Protein AF-A0A6B0WSB8-F1 (afdb_monomer)

Secondary structure (DSSP, 8-state):
-------HHHHHHHHHHTT---PPPTTHHHHHHHHHHSTT---EEE-SS-HHHHHHHHHHTT---TT-EEE-TTT-SSHHHHHHHHHHHH-S--S--EEEESSHHHHHHHHHHT-EEEEESGGGTTTSSEEESSSS-HHHHHHHHH-

Sequence (147 aa):
MSIIFMHTPQLIEQYLENGGECRPKKGAICLIDKLLSDRHYKIGIATGGWKHTAKMKLRHAGFNLKNMVLFSSDNSDERVEIMKKCLSALGNDFHRVVYVGDAVWDIQATKKLGWHFIGVGPRLKGKCEFWVEDYSNYDTFMRMLHA

Solvent-accessible surface area (backbone atoms only — not comparable to full-atom values): 8816 Å² total; per-residue (Å²): 138,88,87,86,86,81,58,64,61,60,53,52,48,52,40,49,73,73,69,44,86,48,76,60,60,55,39,43,62,63,50,51,54,54,45,69,73,34,89,92,51,85,76,61,44,60,45,83,51,48,53,67,56,49,52,51,46,40,49,68,34,67,48,84,62,81,92,51,49,74,29,15,34,81,77,32,86,51,68,55,57,18,43,52,54,29,48,57,74,75,47,90,86,70,98,71,58,77,48,77,38,53,49,71,68,46,56,54,37,27,61,76,68,73,38,48,62,39,32,36,27,80,82,32,66,92,72,54,94,38,68,40,71,55,42,72,53,57,70,62,52,50,51,59,76,69,105

Structure (mmCIF, N/CA/C/O backbone):
data_AF-A0A6B0WSB8-F1
#
_entry.id   AF-A0A6B0WSB8-F1
#
loop_
_atom_site.group_PDB
_atom_site.id
_atom_site.type_symbol
_atom_site.label_atom_id
_atom_site.label_alt_id
_atom_site.label_comp_id
_atom_site.label_asym_id
_atom_site.label_entity_id
_atom_site.label_seq_id
_atom_site.pdbx_PDB_ins_code
_atom_site.Cartn_x
_atom_site.Cartn_y
_atom_site.Cartn_z
_atom_site.occupancy
_atom_site.B_iso_or_equiv
_atom_site.auth_seq_id
_atom_site.auth_comp_id
_atom_site.auth_asym_id
_atom_site.auth_atom_id
_atom_site.pdbx_PDB_model_num
ATOM 1 N N . MET A 1 1 ? 7.462 30.016 -26.955 1.00 40.44 1 MET A N 1
ATOM 2 C CA . MET A 1 1 ? 7.186 28.695 -27.555 1.00 40.44 1 MET A CA 1
ATOM 3 C C . MET A 1 1 ? 7.697 27.657 -26.577 1.00 40.44 1 MET A C 1
ATOM 5 O O . MET A 1 1 ? 8.885 27.682 -26.289 1.00 40.44 1 MET A O 1
ATOM 9 N N . SER A 1 2 ? 6.819 26.840 -25.999 1.00 37.41 2 SER A N 1
ATOM 10 C CA . SER A 1 2 ? 7.197 25.871 -24.963 1.00 37.41 2 SER A CA 1
ATOM 11 C C . SER A 1 2 ? 6.871 24.473 -25.462 1.00 37.41 2 SER A C 1
ATOM 13 O O . SER A 1 2 ? 5.738 24.214 -25.858 1.00 37.41 2 SER A O 1
ATOM 15 N N . ILE A 1 3 ? 7.874 23.599 -25.471 1.00 45.91 3 ILE A N 1
ATOM 16 C CA . ILE A 1 3 ? 7.744 22.199 -25.870 1.00 45.91 3 ILE A CA 1
ATOM 17 C C . ILE A 1 3 ? 7.852 21.357 -24.597 1.00 45.91 3 ILE A C 1
ATOM 19 O O . ILE A 1 3 ? 8.833 21.471 -23.865 1.00 45.91 3 ILE A O 1
ATOM 23 N N . ILE A 1 4 ? 6.840 20.532 -24.324 1.00 44.03 4 ILE A N 1
ATOM 24 C CA . ILE A 1 4 ? 6.840 19.550 -23.234 1.00 44.03 4 ILE A CA 1
ATOM 25 C C . ILE A 1 4 ? 6.951 18.171 -23.881 1.00 44.03 4 ILE A C 1
ATOM 27 O O . ILE A 1 4 ? 6.021 17.732 -24.553 1.00 44.03 4 ILE A O 1
ATOM 31 N N . PHE A 1 5 ? 8.066 17.478 -23.658 1.00 42.12 5 PHE A N 1
ATOM 32 C CA . PHE A 1 5 ? 8.176 16.050 -23.944 1.00 42.12 5 PHE A CA 1
ATOM 33 C C . PHE A 1 5 ? 8.040 15.273 -22.632 1.00 42.12 5 PHE A C 1
ATOM 35 O O . PHE A 1 5 ? 8.891 15.374 -21.752 1.00 42.12 5 PHE A O 1
ATOM 42 N N . MET A 1 6 ? 6.978 14.478 -22.501 1.00 54.75 6 MET A N 1
ATOM 43 C CA . MET A 1 6 ? 6.881 13.431 -21.481 1.00 54.75 6 MET A CA 1
ATOM 44 C C . MET A 1 6 ? 6.781 12.076 -22.177 1.00 54.75 6 MET A C 1
ATOM 46 O O . MET A 1 6 ? 5.710 11.679 -22.622 1.00 54.75 6 MET A O 1
ATOM 50 N N . HIS A 1 7 ? 7.904 11.362 -22.234 1.00 62.59 7 HIS A N 1
ATOM 51 C CA . HIS A 1 7 ? 7.982 9.961 -22.672 1.00 62.59 7 HIS A CA 1
ATOM 52 C C . HIS A 1 7 ? 8.143 9.000 -21.482 1.00 62.59 7 HIS A C 1
ATOM 54 O O . HIS A 1 7 ? 8.707 7.916 -21.603 1.00 62.59 7 HIS A O 1
ATOM 60 N N . THR A 1 8 ? 7.702 9.401 -20.287 1.00 68.56 8 THR A N 1
ATOM 61 C CA . THR A 1 8 ? 7.932 8.649 -19.044 1.00 68.56 8 THR A CA 1
ATOM 62 C C . THR A 1 8 ? 7.406 7.205 -19.060 1.00 68.56 8 THR A C 1
ATOM 64 O O . THR A 1 8 ? 8.092 6.353 -18.496 1.00 68.56 8 THR A O 1
ATOM 67 N N . PRO A 1 9 ? 6.272 6.857 -19.706 1.00 75.81 9 PRO A N 1
ATOM 68 C CA . PRO A 1 9 ? 5.847 5.465 -19.822 1.00 75.81 9 PRO A CA 1
ATOM 69 C C . PRO A 1 9 ? 6.761 4.661 -20.747 1.00 75.81 9 PRO A C 1
ATOM 71 O O . PRO A 1 9 ? 7.187 3.578 -20.359 1.00 75.81 9 PRO A O 1
ATOM 74 N N . GLN A 1 10 ? 7.120 5.218 -21.910 1.00 78.06 10 GLN A N 1
ATOM 75 C CA . GLN A 1 10 ? 7.989 4.559 -22.889 1.00 78.06 10 GLN A CA 1
ATOM 76 C C . GLN A 1 10 ? 9.394 4.329 -22.328 1.00 78.06 10 GLN A C 1
ATOM 78 O O . GLN A 1 10 ? 9.984 3.285 -22.563 1.00 78.06 10 GLN A O 1
ATOM 83 N N . LEU A 1 11 ? 9.916 5.260 -21.525 1.00 81.62 11 LEU A N 1
ATOM 84 C CA . LEU A 1 11 ? 11.208 5.089 -20.857 1.00 81.62 11 LEU A CA 1
ATOM 85 C C . LEU A 1 11 ? 11.176 3.979 -19.799 1.00 81.62 11 LEU A C 1
ATOM 87 O O . LEU A 1 11 ? 12.149 3.246 -19.654 1.00 81.62 11 LEU A O 1
ATOM 91 N N . ILE A 1 12 ? 10.069 3.837 -19.057 1.00 82.88 12 ILE A N 1
ATOM 92 C CA . ILE A 1 12 ? 9.899 2.729 -18.103 1.00 82.88 12 ILE A CA 1
ATOM 93 C C . ILE A 1 12 ? 9.780 1.401 -18.852 1.00 82.88 12 ILE A C 1
ATOM 95 O O . ILE A 1 12 ? 10.369 0.418 -18.418 1.00 82.88 12 ILE A O 1
ATOM 99 N N . GLU A 1 13 ? 9.044 1.370 -19.961 1.00 82.31 13 GLU A N 1
ATOM 100 C CA . GLU A 1 13 ? 8.939 0.198 -20.834 1.00 82.31 13 GLU A CA 1
ATOM 101 C C . GLU A 1 13 ? 10.302 -0.233 -21.352 1.00 82.31 13 GLU A C 1
ATOM 103 O O . GLU A 1 13 ? 10.750 -1.326 -21.025 1.00 82.31 13 GLU A O 1
ATOM 108 N N . GLN A 1 14 ? 11.017 0.676 -22.012 1.00 82.94 14 GLN A N 1
ATOM 109 C CA . GLN A 1 14 ? 12.363 0.433 -22.519 1.00 82.94 14 GLN A CA 1
ATOM 110 C C . GLN A 1 14 ? 13.331 0.011 -21.413 1.00 82.94 14 GLN A C 1
ATOM 112 O O . GLN A 1 14 ? 14.139 -0.887 -21.622 1.00 82.94 14 GLN A O 1
ATOM 117 N N . TYR A 1 15 ? 13.272 0.626 -20.227 1.00 85.38 15 TYR A N 1
ATOM 118 C CA . TYR A 1 15 ? 14.106 0.211 -19.096 1.00 85.38 15 TYR A CA 1
ATOM 119 C C . TYR A 1 15 ? 13.840 -1.248 -18.712 1.00 85.38 15 TYR A C 1
ATOM 121 O O . TYR A 1 15 ? 14.786 -2.016 -18.568 1.00 85.38 15 TYR A O 1
ATOM 129 N N . LEU A 1 16 ? 12.571 -1.641 -18.573 1.00 85.12 16 LEU A N 1
ATOM 130 C CA . LEU A 1 16 ? 12.197 -3.006 -18.199 1.00 85.12 16 LEU A CA 1
ATOM 131 C C . LEU A 1 16 ? 12.479 -4.021 -19.321 1.00 85.12 16 LEU A C 1
ATOM 133 O O . LEU A 1 16 ? 12.868 -5.148 -19.025 1.00 85.12 16 LEU A O 1
ATOM 137 N N . GLU A 1 17 ? 12.316 -3.636 -20.590 1.00 84.38 17 GLU A N 1
ATOM 138 C CA . GLU A 1 17 ? 12.643 -4.461 -21.764 1.00 84.38 17 GLU A CA 1
ATOM 139 C C . GLU A 1 17 ? 14.153 -4.677 -21.918 1.00 84.38 17 GLU A C 1
ATOM 141 O O . GLU A 1 17 ? 14.590 -5.772 -22.264 1.00 84.38 17 GLU A O 1
ATOM 146 N N . ASN A 1 18 ? 14.963 -3.674 -21.574 1.00 86.00 18 ASN A N 1
ATOM 147 C CA . ASN A 1 18 ? 16.425 -3.743 -21.615 1.00 86.00 18 ASN A CA 1
ATOM 148 C C . ASN A 1 18 ? 17.041 -4.405 -20.365 1.00 86.00 18 ASN A C 1
ATOM 150 O O . ASN A 1 18 ? 18.206 -4.171 -20.043 1.00 86.00 18 ASN A O 1
ATOM 154 N N . GLY A 1 19 ? 16.270 -5.222 -19.639 1.00 82.12 19 GLY A N 1
ATOM 155 C CA . GLY A 1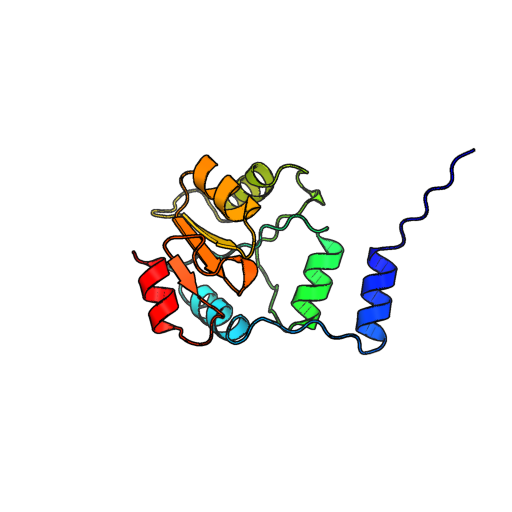 19 ? 16.744 -5.972 -18.471 1.00 82.12 19 GLY A CA 1
ATOM 156 C C . GLY A 1 19 ? 16.787 -5.176 -17.164 1.00 82.12 19 GLY A C 1
ATOM 157 O O . GLY A 1 19 ? 17.384 -5.632 -16.190 1.00 82.12 19 GLY A O 1
ATOM 158 N N . GLY A 1 20 ? 16.169 -3.995 -17.118 1.00 83.00 20 GLY A N 1
ATOM 159 C CA . GLY A 1 20 ? 15.997 -3.224 -15.894 1.00 83.00 20 GLY A CA 1
ATOM 160 C C . GLY A 1 20 ? 15.145 -3.964 -14.866 1.00 83.00 20 GLY A C 1
ATOM 161 O O . GLY A 1 20 ? 14.195 -4.666 -15.206 1.00 83.00 20 GLY A O 1
ATOM 162 N N . GLU A 1 21 ? 15.473 -3.802 -13.585 1.00 82.31 21 GLU A N 1
ATOM 163 C CA . GLU A 1 21 ? 14.870 -4.604 -12.526 1.00 82.31 21 GLU A CA 1
ATOM 164 C C . GLU A 1 21 ? 13.683 -3.897 -11.864 1.00 82.31 21 GLU A C 1
ATOM 166 O O . GLU A 1 21 ? 13.790 -2.779 -11.356 1.00 82.31 21 GLU A O 1
ATOM 171 N N . CYS A 1 22 ? 12.551 -4.593 -11.768 1.00 86.94 22 CYS A N 1
ATOM 172 C CA . CYS A 1 22 ? 11.462 -4.228 -10.866 1.00 86.94 22 CYS A CA 1
ATOM 173 C C . CYS A 1 22 ? 11.106 -5.436 -10.002 1.00 86.94 22 CYS A C 1
ATOM 175 O O . CYS A 1 22 ? 10.329 -6.294 -10.408 1.00 86.94 22 CYS A O 1
ATOM 177 N N . ARG A 1 23 ? 11.713 -5.529 -8.814 1.00 90.81 23 ARG A N 1
ATOM 178 C CA . ARG A 1 23 ? 11.533 -6.674 -7.911 1.00 90.81 23 ARG A CA 1
ATOM 179 C C . ARG A 1 23 ? 10.475 -6.380 -6.845 1.00 90.81 23 ARG A C 1
ATOM 181 O O . ARG A 1 23 ? 10.439 -5.266 -6.314 1.00 90.81 23 ARG A O 1
ATOM 188 N N . PRO A 1 24 ? 9.640 -7.364 -6.477 1.00 93.81 24 PRO A N 1
ATOM 189 C CA . PRO A 1 24 ? 8.730 -7.210 -5.354 1.00 93.81 24 PRO A CA 1
ATOM 190 C C . PRO A 1 24 ? 9.523 -7.115 -4.044 1.00 93.81 24 PRO A C 1
ATOM 192 O O . PRO A 1 24 ? 10.596 -7.708 -3.902 1.00 93.81 24 PRO A O 1
ATOM 195 N N . LYS A 1 25 ? 8.964 -6.431 -3.039 1.00 94.69 25 LYS A N 1
ATOM 196 C CA . LYS A 1 25 ? 9.451 -6.593 -1.662 1.00 94.69 25 LYS A CA 1
ATOM 197 C C . LYS A 1 25 ? 9.357 -8.068 -1.270 1.00 94.69 25 LYS A C 1
ATOM 199 O O . LYS A 1 25 ? 8.397 -8.754 -1.626 1.00 94.69 25 LYS A O 1
ATOM 204 N N . LYS A 1 26 ? 10.349 -8.550 -0.524 1.00 97.69 26 LYS A N 1
ATOM 205 C CA . LYS A 1 26 ? 10.421 -9.951 -0.101 1.00 97.69 26 LYS A CA 1
ATOM 206 C C . LYS A 1 26 ? 9.119 -10.367 0.596 1.00 97.69 26 LYS A C 1
ATOM 208 O O . LYS A 1 26 ? 8.591 -9.627 1.422 1.00 97.69 26 LYS A O 1
ATOM 213 N N . GLY A 1 27 ? 8.574 -11.514 0.190 1.00 97.38 27 GLY A N 1
ATOM 214 C CA . GLY A 1 27 ? 7.305 -12.057 0.687 1.00 97.38 27 GLY A CA 1
ATOM 215 C C . GLY A 1 27 ? 6.025 -11.435 0.108 1.00 97.38 27 GLY A C 1
ATOM 216 O O . GLY A 1 27 ? 4.957 -11.998 0.327 1.00 97.38 27 GLY A O 1
ATOM 217 N N . ALA A 1 28 ? 6.094 -10.331 -0.653 1.00 96.81 28 ALA A N 1
ATOM 218 C CA . ALA A 1 28 ? 4.897 -9.602 -1.095 1.00 96.81 28 ALA A CA 1
ATOM 219 C C . ALA A 1 28 ? 3.964 -10.451 -1.969 1.00 96.81 28 ALA A C 1
ATOM 221 O O . ALA A 1 28 ? 2.759 -10.449 -1.745 1.00 96.81 28 ALA A O 1
ATOM 222 N N . ILE A 1 29 ? 4.517 -11.198 -2.933 1.00 95.62 29 ILE A N 1
ATOM 223 C CA . ILE A 1 29 ? 3.728 -12.079 -3.809 1.00 95.62 29 ILE A CA 1
ATOM 224 C C . ILE A 1 29 ? 3.006 -13.142 -2.974 1.00 95.62 29 ILE A C 1
ATOM 226 O O . ILE A 1 29 ? 1.788 -13.230 -3.025 1.00 95.62 29 ILE A O 1
ATOM 230 N N . CYS A 1 30 ? 3.743 -13.878 -2.134 1.00 96.06 30 CYS A N 1
ATOM 231 C CA . CYS A 1 30 ? 3.181 -14.932 -1.283 1.00 96.06 30 CYS A CA 1
ATOM 232 C C . CYS A 1 30 ? 2.076 -14.403 -0.355 1.00 96.06 30 CYS A C 1
ATOM 234 O O . CYS A 1 30 ? 1.043 -15.047 -0.192 1.00 96.06 30 CYS A O 1
ATOM 236 N N . LEU A 1 31 ? 2.268 -13.217 0.233 1.00 96.12 31 LEU A N 1
ATOM 237 C CA . LEU A 1 31 ? 1.250 -12.577 1.058 1.00 96.12 31 LEU A CA 1
ATOM 238 C C . LEU A 1 31 ? -0.015 -12.254 0.252 1.00 96.12 31 LEU A C 1
ATOM 240 O O . LEU A 1 31 ? -1.110 -12.610 0.683 1.00 96.12 31 LEU A O 1
ATOM 244 N N . ILE A 1 32 ? 0.131 -11.593 -0.900 1.00 94.62 32 ILE A N 1
ATOM 245 C CA . ILE A 1 32 ? -1.002 -11.218 -1.755 1.00 94.62 32 ILE A CA 1
ATOM 246 C C . ILE A 1 32 ? -1.742 -12.463 -2.245 1.00 94.62 32 ILE A C 1
ATOM 248 O O . ILE A 1 32 ? -2.962 -12.503 -2.135 1.00 94.62 32 ILE A O 1
ATOM 252 N N . ASP A 1 33 ? -1.034 -13.498 -2.697 1.00 94.31 33 ASP A N 1
ATOM 253 C CA . ASP A 1 33 ? -1.645 -14.746 -3.163 1.00 94.31 33 ASP A CA 1
ATOM 254 C C . ASP A 1 33 ? -2.448 -15.435 -2.051 1.00 94.31 33 ASP A C 1
ATOM 256 O O . ASP A 1 33 ? -3.592 -15.839 -2.269 1.00 94.31 33 ASP A O 1
ATOM 260 N N . LYS A 1 34 ? -1.895 -15.509 -0.831 1.00 94.94 34 LYS A N 1
ATOM 261 C CA . LYS A 1 34 ? -2.606 -16.062 0.332 1.00 94.94 34 LYS A CA 1
ATOM 262 C C . LYS A 1 34 ? -3.863 -15.262 0.660 1.00 94.94 34 LYS A C 1
ATOM 264 O O . LYS A 1 34 ? -4.927 -15.852 0.823 1.00 94.94 34 LYS A O 1
ATOM 269 N N . LEU A 1 35 ? -3.762 -13.935 0.722 1.00 93.88 35 LEU A N 1
ATOM 270 C CA . LEU A 1 35 ? -4.909 -13.077 1.017 1.00 93.88 35 LEU A CA 1
ATOM 271 C C . LEU A 1 35 ? -5.974 -13.140 -0.092 1.00 93.88 35 LEU A C 1
ATOM 273 O O . LEU A 1 35 ? -7.156 -13.160 0.220 1.00 93.88 35 LEU A O 1
ATOM 277 N N . LEU A 1 36 ? -5.585 -13.221 -1.370 1.00 91.94 36 LEU A N 1
ATOM 278 C CA . LEU A 1 36 ? -6.519 -13.372 -2.495 1.00 91.94 36 LEU A CA 1
ATOM 279 C C . LEU A 1 36 ? -7.212 -14.741 -2.511 1.00 91.94 36 LEU A C 1
ATOM 281 O O . LEU A 1 36 ? -8.326 -14.854 -3.025 1.00 91.94 36 LEU A O 1
ATOM 285 N N . SER A 1 37 ? -6.562 -15.779 -1.977 1.00 92.94 37 SER A N 1
AT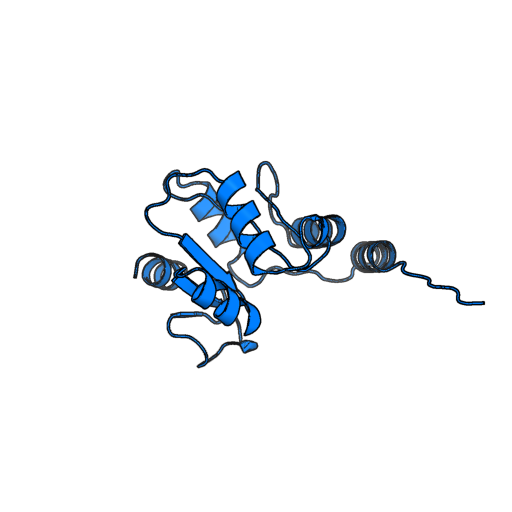OM 286 C CA . SER A 1 37 ? -7.147 -17.121 -1.866 1.00 92.94 37 SER A CA 1
ATOM 287 C C . SER A 1 37 ? -8.195 -17.242 -0.753 1.00 92.94 37 SER A C 1
ATOM 289 O O . SER A 1 37 ? -9.023 -18.154 -0.784 1.00 92.94 37 SER A O 1
ATOM 291 N N . ASP A 1 38 ? -8.198 -16.310 0.202 1.00 93.56 38 ASP A N 1
ATOM 292 C CA . ASP A 1 38 ? -9.123 -16.287 1.328 1.00 93.56 38 ASP A CA 1
ATOM 293 C C . ASP A 1 38 ? -10.284 -15.314 1.060 1.00 93.56 38 ASP A C 1
ATOM 295 O O . ASP A 1 38 ? -10.110 -14.119 0.821 1.00 93.56 38 ASP A O 1
ATOM 299 N N . ARG A 1 39 ? -11.513 -15.840 1.114 1.00 91.88 39 ARG A N 1
ATOM 300 C CA . ARG A 1 39 ? -12.741 -15.093 0.804 1.00 91.88 39 ARG A CA 1
ATOM 301 C C . ARG A 1 39 ? -13.049 -13.975 1.801 1.00 91.88 39 ARG A C 1
ATOM 303 O O . ARG A 1 39 ? -13.859 -13.111 1.465 1.00 91.88 39 ARG A O 1
ATOM 310 N N . HIS A 1 40 ? -12.430 -13.982 2.982 1.00 93.31 40 HIS A N 1
ATOM 311 C CA . HIS A 1 40 ? -12.605 -12.932 3.986 1.00 93.31 40 HIS A CA 1
ATOM 312 C C . HIS A 1 40 ? -11.893 -11.626 3.615 1.00 93.31 40 HIS A C 1
ATOM 314 O O . HIS A 1 40 ? -12.242 -10.579 4.159 1.00 93.31 40 HIS A O 1
ATOM 320 N N . TYR A 1 41 ? -10.934 -11.654 2.682 1.00 94.06 41 TYR A N 1
ATOM 321 C CA . TYR A 1 41 ? -10.216 -10.457 2.252 1.00 94.06 41 TYR A CA 1
ATOM 322 C C . TYR A 1 41 ? -10.620 -10.024 0.844 1.00 94.06 41 TYR A C 1
ATOM 324 O O . TYR A 1 41 ? -10.848 -10.822 -0.066 1.00 94.06 41 TYR A O 1
ATOM 332 N N . LYS A 1 42 ? -10.663 -8.706 0.652 1.00 95.12 42 LYS A N 1
ATOM 333 C CA . LYS A 1 42 ? -10.710 -8.059 -0.660 1.00 95.12 42 LYS A CA 1
ATOM 334 C C . LYS A 1 42 ? -9.504 -7.142 -0.760 1.00 95.12 42 LYS A C 1
ATOM 336 O O . LYS A 1 42 ? -9.257 -6.351 0.145 1.00 95.12 42 LYS A O 1
ATOM 341 N N . ILE A 1 43 ? -8.750 -7.261 -1.848 1.00 94.88 43 ILE A N 1
ATOM 342 C CA . ILE A 1 43 ? -7.503 -6.520 -2.040 1.00 94.88 43 ILE A CA 1
ATOM 343 C C . ILE A 1 43 ? -7.613 -5.676 -3.300 1.00 94.88 43 ILE A C 1
ATOM 345 O O . ILE A 1 43 ? -7.983 -6.169 -4.367 1.00 94.88 43 ILE A O 1
ATOM 349 N N . GLY A 1 44 ? -7.243 -4.407 -3.173 1.00 96.06 44 GLY A N 1
ATOM 350 C CA . GLY A 1 44 ? -7.076 -3.489 -4.287 1.00 96.06 44 GLY A CA 1
ATOM 351 C C . GLY A 1 44 ? -5.773 -2.715 -4.152 1.00 96.06 44 GLY A C 1
ATOM 352 O O . GLY A 1 44 ? -5.214 -2.584 -3.064 1.00 96.06 44 GLY A O 1
ATOM 353 N N . ILE A 1 45 ? -5.290 -2.190 -5.272 1.00 97.62 45 ILE A N 1
ATOM 354 C CA . ILE A 1 45 ? -4.112 -1.330 -5.327 1.00 97.62 45 ILE A CA 1
ATOM 355 C C . ILE A 1 45 ? -4.563 0.110 -5.545 1.00 97.62 45 ILE A C 1
ATOM 357 O O . ILE A 1 45 ? -5.216 0.420 -6.538 1.00 97.62 45 ILE A O 1
ATOM 361 N N . ALA A 1 46 ? -4.167 0.998 -4.639 1.00 97.44 46 ALA A N 1
ATOM 362 C CA . ALA A 1 46 ? -4.299 2.441 -4.794 1.00 97.44 46 ALA A CA 1
ATOM 363 C C . ALA A 1 46 ? -2.895 3.051 -4.893 1.00 97.44 46 ALA A C 1
ATOM 365 O O . ALA A 1 46 ? -2.066 2.850 -4.010 1.00 97.44 46 ALA A O 1
ATOM 366 N N . THR A 1 47 ? -2.596 3.767 -5.977 1.00 95.62 47 THR A N 1
ATOM 367 C CA . THR A 1 47 ? -1.258 4.330 -6.218 1.00 95.62 47 THR A CA 1
ATOM 368 C C . THR A 1 47 ? -1.319 5.752 -6.761 1.00 95.62 47 THR A C 1
ATOM 370 O O . THR A 1 47 ? -2.219 6.096 -7.510 1.00 95.62 47 THR A O 1
ATOM 373 N N . GLY A 1 48 ? -0.341 6.591 -6.414 1.00 93.12 48 GLY A N 1
ATOM 374 C CA . GLY A 1 48 ? -0.188 7.916 -7.030 1.00 93.12 48 GLY A CA 1
ATOM 375 C C . GLY A 1 48 ? 0.477 7.884 -8.413 1.00 93.12 48 GLY A C 1
ATOM 376 O O . GLY A 1 48 ? 0.519 8.904 -9.096 1.00 93.12 48 GLY A O 1
ATOM 377 N N . GLY A 1 49 ? 1.026 6.739 -8.835 1.00 91.12 49 GLY A N 1
ATOM 378 C CA . GLY A 1 49 ? 1.580 6.574 -10.183 1.00 91.12 49 GLY A CA 1
ATOM 379 C C . GLY A 1 49 ? 0.489 6.386 -11.238 1.00 91.12 49 GLY A C 1
ATOM 380 O O . GLY A 1 49 ? -0.643 6.053 -10.895 1.00 91.12 49 GLY A O 1
ATOM 381 N N . TRP A 1 50 ? 0.838 6.554 -12.516 1.00 93.50 50 TRP A N 1
ATOM 382 C CA . TRP A 1 50 ? -0.090 6.308 -13.623 1.00 93.50 50 TRP A CA 1
ATOM 383 C C . TRP A 1 50 ? -0.464 4.833 -13.745 1.00 93.50 50 TRP A C 1
ATOM 385 O O . TRP A 1 50 ? 0.370 3.943 -13.539 1.00 93.50 50 TRP A O 1
ATOM 395 N N . LYS A 1 51 ? -1.710 4.559 -14.143 1.00 93.88 51 LYS A N 1
ATOM 396 C CA . LYS A 1 51 ? -2.249 3.192 -14.228 1.00 93.88 51 LYS A CA 1
ATOM 397 C C . LYS A 1 51 ? -1.388 2.284 -15.090 1.00 93.88 51 LYS A C 1
ATOM 399 O O . LYS A 1 51 ? -1.119 1.139 -14.724 1.00 93.88 51 LYS A O 1
ATO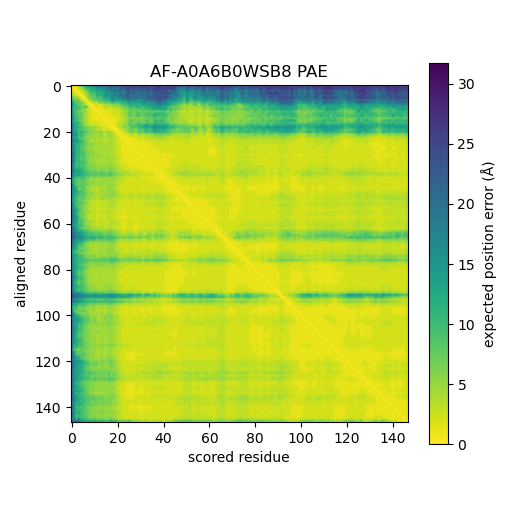M 404 N N . HIS A 1 52 ? -0.996 2.791 -16.255 1.00 92.12 52 HIS A N 1
ATOM 405 C CA . HIS A 1 52 ? -0.247 2.033 -17.246 1.00 92.12 52 HIS A CA 1
ATOM 406 C C . HIS A 1 52 ? 1.106 1.575 -16.683 1.00 92.12 52 HIS A C 1
ATOM 408 O O . HIS A 1 52 ? 1.381 0.375 -16.639 1.00 92.12 52 HIS A O 1
ATOM 414 N N . THR A 1 53 ? 1.895 2.503 -16.139 1.00 91.88 53 THR A N 1
ATOM 415 C CA . THR A 1 53 ? 3.231 2.208 -15.600 1.00 91.88 53 THR A CA 1
ATOM 416 C C . THR A 1 53 ? 3.168 1.374 -14.321 1.00 91.88 53 THR A C 1
ATOM 418 O O . THR A 1 53 ? 4.000 0.489 -14.126 1.00 91.88 53 THR A O 1
ATOM 421 N N . ALA A 1 54 ? 2.152 1.577 -13.475 1.00 92.94 54 ALA A N 1
ATOM 422 C CA . ALA A 1 54 ? 1.912 0.734 -12.306 1.00 92.94 54 ALA A CA 1
ATOM 423 C C . ALA A 1 54 ? 1.657 -0.728 -12.707 1.00 92.94 54 ALA A C 1
ATOM 425 O O . ALA A 1 54 ? 2.286 -1.634 -12.161 1.00 92.94 54 ALA A O 1
ATOM 426 N N . LYS A 1 55 ? 0.793 -0.967 -13.704 1.00 93.50 55 LYS A N 1
ATOM 427 C CA . LYS A 1 55 ? 0.532 -2.320 -14.221 1.00 93.50 55 LYS A CA 1
ATOM 428 C C . LYS A 1 55 ? 1.786 -2.969 -14.799 1.00 93.50 55 LYS A C 1
ATOM 430 O O . LYS A 1 55 ? 2.001 -4.153 -14.566 1.00 93.50 55 LYS A O 1
ATOM 435 N N . MET A 1 56 ? 2.602 -2.220 -15.538 1.00 91.50 56 MET A N 1
ATOM 436 C CA . MET A 1 56 ? 3.859 -2.738 -16.087 1.00 91.50 56 MET A CA 1
ATOM 437 C C . MET A 1 56 ? 4.812 -3.192 -14.986 1.00 91.50 56 MET A C 1
ATOM 439 O O . MET A 1 56 ? 5.254 -4.337 -15.008 1.00 91.50 56 MET A O 1
ATOM 443 N N . LYS A 1 57 ? 5.052 -2.333 -13.987 1.00 91.44 57 LYS A N 1
ATOM 444 C CA . LYS A 1 57 ? 5.914 -2.641 -12.838 1.00 91.44 57 LYS A CA 1
ATOM 445 C C . LYS A 1 57 ? 5.425 -3.865 -12.076 1.00 91.44 57 LYS A C 1
ATOM 447 O O . LYS A 1 57 ? 6.206 -4.761 -11.797 1.00 91.44 57 LYS A O 1
ATOM 452 N N . LEU A 1 58 ? 4.127 -3.932 -11.782 1.00 94.25 58 LEU A N 1
ATOM 453 C CA . LEU A 1 58 ? 3.559 -5.060 -11.049 1.00 94.25 58 LEU A CA 1
ATOM 454 C C . LEU A 1 58 ? 3.652 -6.376 -11.836 1.00 94.25 58 LEU A C 1
ATOM 456 O O . LEU A 1 58 ? 4.003 -7.397 -11.253 1.00 94.25 58 LEU A O 1
ATOM 460 N N . ARG A 1 59 ? 3.383 -6.363 -13.151 1.00 92.62 59 ARG A N 1
ATOM 461 C CA . ARG A 1 59 ? 3.550 -7.559 -13.995 1.00 92.62 59 ARG A CA 1
ATOM 462 C C . ARG A 1 59 ? 5.003 -8.009 -14.045 1.00 92.62 59 ARG A C 1
ATOM 464 O O . ARG A 1 59 ? 5.270 -9.188 -13.858 1.00 92.62 59 ARG A O 1
ATOM 471 N N . HIS A 1 60 ? 5.923 -7.075 -14.270 1.00 91.69 60 HIS A N 1
ATOM 472 C CA . HIS A 1 60 ? 7.352 -7.373 -14.306 1.00 91.69 60 HIS A CA 1
ATOM 473 C C . HIS A 1 60 ? 7.845 -7.912 -12.952 1.00 91.69 60 HIS A C 1
ATOM 475 O O . HIS A 1 60 ? 8.630 -8.851 -12.910 1.00 91.69 60 HIS A O 1
ATOM 481 N N . ALA A 1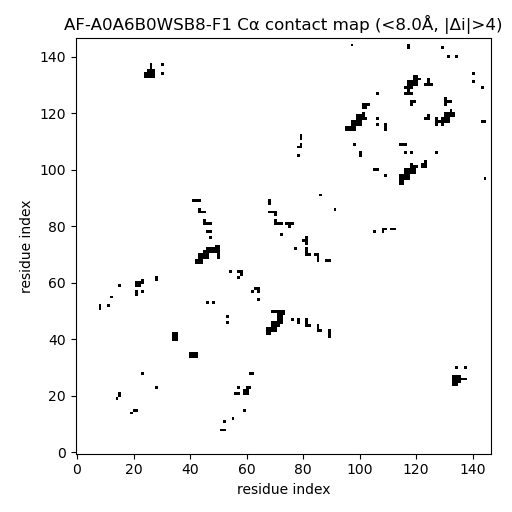 61 ? 7.311 -7.393 -11.844 1.00 92.19 61 ALA A N 1
ATOM 482 C CA . ALA A 1 61 ? 7.584 -7.888 -10.499 1.00 92.19 61 ALA A CA 1
ATOM 483 C C . ALA A 1 61 ? 6.925 -9.243 -10.176 1.00 92.19 61 ALA A C 1
ATOM 485 O O . ALA A 1 61 ? 7.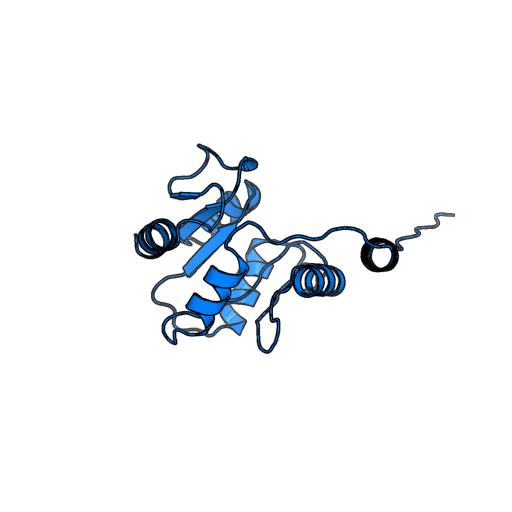113 -9.736 -9.070 1.00 92.19 61 ALA A O 1
ATOM 486 N N . GLY A 1 62 ? 6.166 -9.844 -11.099 1.00 93.50 62 GLY A N 1
ATOM 487 C CA . GLY A 1 62 ? 5.581 -11.178 -10.945 1.00 93.50 62 GLY A CA 1
ATOM 488 C C . GLY A 1 62 ? 4.208 -11.223 -10.266 1.00 93.50 62 GLY A C 1
ATOM 489 O O . GLY A 1 62 ? 3.747 -12.307 -9.923 1.00 93.50 62 GLY A O 1
ATOM 490 N N . PHE A 1 63 ? 3.530 -10.087 -10.069 1.00 94.06 63 PHE A N 1
ATOM 491 C CA . PHE A 1 63 ? 2.180 -10.084 -9.497 1.00 94.06 63 PHE A CA 1
ATOM 492 C C . PHE A 1 63 ? 1.129 -10.533 -10.517 1.00 94.06 63 PHE A C 1
ATOM 494 O O . PHE A 1 63 ? 1.070 -10.030 -11.645 1.00 94.06 63 PHE A O 1
ATOM 501 N N . ASN A 1 64 ? 0.216 -11.407 -10.087 1.00 91.06 64 ASN A N 1
ATOM 502 C CA . ASN A 1 64 ? -0.969 -11.745 -10.863 1.00 91.06 64 ASN A CA 1
ATOM 503 C C . ASN A 1 64 ? -2.026 -10.637 -10.735 1.00 91.06 64 ASN A C 1
ATOM 505 O O . ASN A 1 64 ? -2.678 -10.485 -9.707 1.00 91.06 64 ASN A O 1
ATOM 509 N N . LEU A 1 65 ? -2.213 -9.863 -11.804 1.00 88.12 65 LEU A N 1
ATOM 510 C CA . LEU A 1 65 ? -3.166 -8.748 -11.828 1.00 88.12 65 LEU A CA 1
ATOM 511 C C . LEU A 1 65 ? -4.578 -9.144 -12.274 1.00 88.12 65 LEU A C 1
ATOM 513 O O . LEU A 1 65 ? -5.437 -8.268 -12.415 1.00 88.12 65 LEU A O 1
ATOM 517 N N . LYS A 1 66 ? -4.831 -10.426 -12.561 1.00 86.06 66 LYS A N 1
ATOM 518 C CA . LYS A 1 66 ? -6.136 -10.872 -13.056 1.00 86.06 66 LYS A CA 1
ATOM 519 C C . LYS A 1 66 ? -7.208 -10.565 -12.008 1.00 86.06 66 LYS A C 1
ATOM 521 O O . LYS A 1 66 ? -7.123 -11.025 -10.877 1.00 86.06 66 LYS A O 1
ATOM 526 N N . ASN A 1 67 ? -8.222 -9.797 -12.407 1.00 80.81 67 ASN A N 1
ATOM 527 C CA . ASN A 1 67 ? -9.342 -9.361 -11.564 1.00 80.81 67 ASN A CA 1
ATOM 528 C C . ASN A 1 67 ? -8.966 -8.494 -10.346 1.00 80.81 67 ASN A C 1
ATOM 530 O O . ASN A 1 67 ? -9.815 -8.279 -9.484 1.00 80.81 67 ASN A O 1
ATOM 534 N N . MET A 1 68 ? -7.741 -7.964 -10.264 1.00 89.56 68 MET A N 1
ATOM 535 C CA . MET A 1 68 ? -7.375 -7.075 -9.162 1.00 89.56 68 MET A CA 1
ATOM 536 C C . MET A 1 68 ? -7.828 -5.641 -9.446 1.00 89.56 68 MET A C 1
ATOM 538 O O . MET A 1 68 ? -7.555 -5.076 -10.511 1.00 89.56 68 MET A O 1
ATOM 542 N N . VAL A 1 69 ? -8.504 -5.039 -8.470 1.00 95.19 69 VAL A N 1
ATOM 543 C CA . VAL A 1 69 ? -8.882 -3.626 -8.513 1.00 95.19 69 VAL A CA 1
ATOM 544 C C . VAL A 1 69 ? -7.617 -2.773 -8.435 1.00 95.19 69 VAL A C 1
ATOM 546 O O . VAL A 1 69 ? -6.778 -2.971 -7.559 1.00 95.19 69 VAL A O 1
ATOM 549 N N . LEU A 1 70 ? -7.467 -1.821 -9.359 1.00 96.81 70 LEU A N 1
ATOM 550 C CA . LEU A 1 70 ? -6.346 -0.88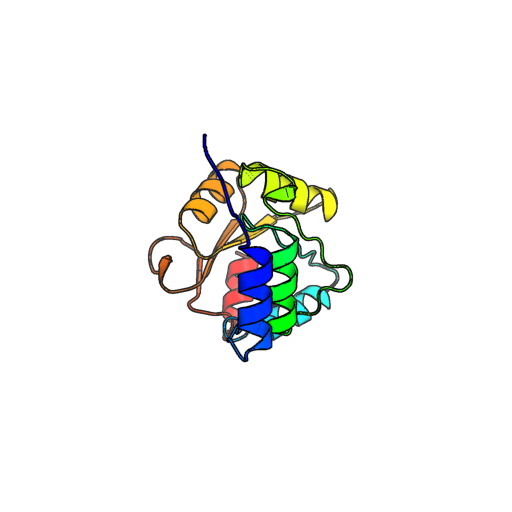3 -9.366 1.00 96.81 70 LEU A CA 1
ATOM 551 C C . LEU A 1 70 ? -6.836 0.519 -9.723 1.00 96.81 70 LEU A C 1
ATOM 553 O O . LEU A 1 70 ? -7.301 0.754 -10.845 1.00 96.81 70 LEU A O 1
ATOM 557 N N . PHE A 1 71 ? -6.671 1.431 -8.769 1.00 97.50 71 PHE A N 1
ATOM 558 C CA . PHE A 1 71 ? -6.911 2.862 -8.901 1.00 97.50 71 PHE A CA 1
ATOM 559 C C . PHE A 1 71 ? -5.601 3.635 -8.782 1.00 97.50 71 PHE A C 1
ATOM 561 O O . PHE A 1 71 ? -4.684 3.265 -8.047 1.00 97.50 71 PHE A O 1
ATOM 568 N N . SER A 1 72 ? -5.506 4.697 -9.569 1.00 96.69 72 SER A N 1
ATOM 569 C CA . SER A 1 72 ? -4.253 5.393 -9.856 1.00 96.69 72 SER A CA 1
ATOM 570 C C . SER A 1 72 ? -4.462 6.899 -9.973 1.00 96.69 72 SER A C 1
ATOM 572 O O . SER A 1 72 ? -5.607 7.355 -9.907 1.00 96.69 72 SER A O 1
ATOM 574 N N . SER A 1 73 ? -3.398 7.660 -10.244 1.00 94.88 73 SER A N 1
ATOM 575 C CA . SER A 1 73 ? -3.541 9.092 -10.529 1.00 94.88 73 SER A CA 1
ATOM 576 C C . SER A 1 73 ? -4.350 9.407 -11.791 1.00 94.88 73 SER A C 1
ATOM 578 O O . SER A 1 73 ? -4.918 10.488 -11.892 1.00 94.88 73 SER A O 1
ATOM 580 N N . ASP A 1 74 ? -4.531 8.440 -12.697 1.00 94.50 74 ASP A N 1
ATOM 581 C CA . ASP A 1 74 ? -5.463 8.542 -13.829 1.00 94.50 74 ASP A CA 1
ATOM 582 C C . ASP A 1 74 ? -6.925 8.741 -13.371 1.00 94.50 74 ASP A C 1
ATOM 584 O O . ASP A 1 74 ? -7.780 9.144 -14.155 1.00 94.50 74 ASP A O 1
ATOM 588 N N . ASN A 1 75 ? -7.245 8.400 -12.117 1.00 95.12 75 ASN A N 1
ATOM 589 C CA . ASN A 1 75 ? -8.599 8.461 -11.568 1.00 95.12 75 ASN A CA 1
ATOM 590 C C . ASN A 1 75 ? -8.834 9.668 -10.654 1.00 95.12 75 ASN A C 1
ATOM 592 O O . ASN A 1 75 ? -9.992 10.013 -10.409 1.00 95.12 75 ASN A O 1
ATOM 596 N N . SER A 1 76 ? -7.774 10.235 -10.083 1.00 93.56 76 SER A N 1
ATOM 597 C CA . SER A 1 76 ? -7.788 11.390 -9.182 1.00 93.56 76 SER A CA 1
ATOM 598 C C . SER A 1 76 ? -6.349 11.790 -8.878 1.00 93.56 76 SER A C 1
ATOM 600 O O . SER A 1 76 ? -5.510 10.919 -8.693 1.00 93.56 76 SER A O 1
ATOM 602 N N . ASP A 1 77 ? -6.060 13.075 -8.743 1.00 89.12 77 ASP A N 1
ATOM 603 C CA . ASP A 1 77 ? -4.766 13.571 -8.266 1.00 89.12 77 ASP A CA 1
ATOM 604 C C . ASP A 1 77 ? -4.634 13.496 -6.730 1.00 89.12 77 ASP A C 1
ATOM 606 O O . ASP A 1 77 ? -3.532 13.306 -6.207 1.00 89.12 77 ASP A O 1
ATOM 610 N N . GLU A 1 78 ? -5.748 13.554 -5.990 1.00 95.00 78 GLU A N 1
ATOM 611 C CA . GLU A 1 78 ? -5.731 13.408 -4.529 1.00 95.00 78 GLU A CA 1
ATOM 612 C C . GLU A 1 78 ? -5.643 11.941 -4.055 1.00 95.00 78 GLU A C 1
ATOM 614 O O . GLU A 1 78 ? -6.493 11.108 -4.377 1.00 95.00 78 GLU A O 1
ATOM 619 N N . ARG A 1 79 ? -4.661 11.632 -3.191 1.00 95.25 79 ARG A N 1
ATOM 620 C CA . ARG A 1 79 ? -4.432 10.293 -2.602 1.00 95.25 79 ARG A CA 1
ATOM 621 C C . ARG A 1 79 ? -5.675 9.700 -1.936 1.00 95.25 79 ARG A C 1
ATOM 623 O O . ARG A 1 79 ? -5.978 8.531 -2.158 1.00 95.25 79 ARG A O 1
ATOM 630 N N . VAL A 1 80 ? -6.359 10.491 -1.109 1.00 97.88 80 VAL A N 1
ATOM 631 C CA . VAL A 1 80 ? -7.541 10.052 -0.352 1.00 97.88 80 VAL A CA 1
ATOM 632 C C . VAL A 1 80 ? -8.649 9.618 -1.307 1.00 97.88 80 VAL A C 1
ATOM 634 O O . VAL A 1 80 ? -9.258 8.571 -1.104 1.00 97.88 80 VAL A O 1
ATOM 637 N N . GLU A 1 81 ? -8.862 10.362 -2.388 1.00 98.06 81 GLU A N 1
ATOM 638 C CA . GLU A 1 81 ? -9.874 10.030 -3.388 1.00 98.06 81 GLU A CA 1
ATOM 639 C C . GLU A 1 81 ? -9.496 8.796 -4.217 1.00 98.06 81 GLU A C 1
ATOM 641 O O . GLU A 1 81 ? -10.358 7.955 -4.478 1.00 98.06 81 GLU A O 1
ATOM 646 N N . ILE A 1 82 ? -8.213 8.597 -4.553 1.00 98.31 82 ILE A N 1
ATOM 647 C CA . ILE A 1 82 ? -7.746 7.334 -5.160 1.00 98.31 82 ILE A CA 1
ATOM 648 C C . ILE A 1 82 ? -8.083 6.149 -4.239 1.00 98.31 82 ILE A C 1
ATOM 650 O O . ILE A 1 82 ? -8.613 5.135 -4.698 1.00 98.31 82 ILE A O 1
ATOM 654 N N . MET A 1 83 ? -7.800 6.279 -2.939 1.00 98.19 83 MET A N 1
ATOM 655 C CA . MET A 1 83 ? -8.065 5.241 -1.939 1.00 98.19 83 MET A CA 1
ATOM 656 C C . MET A 1 83 ? -9.565 4.947 -1.805 1.00 98.19 83 MET A C 1
ATOM 658 O O . MET A 1 83 ? -9.955 3.783 -1.885 1.00 98.19 83 MET A O 1
ATOM 662 N N . LYS A 1 84 ? -10.420 5.970 -1.671 1.00 97.75 84 LYS A N 1
ATOM 663 C CA . LYS A 1 84 ? -11.882 5.795 -1.578 1.00 97.75 84 LYS A CA 1
ATOM 664 C C . LYS A 1 84 ? -12.469 5.122 -2.814 1.00 97.75 84 LYS A C 1
ATOM 666 O O . LYS A 1 84 ? -13.271 4.202 -2.678 1.00 97.75 84 LYS A O 1
ATOM 671 N N . LYS A 1 85 ? -12.053 5.542 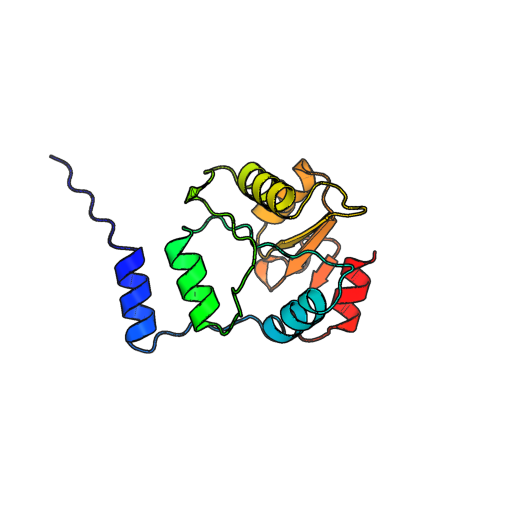-4.015 1.00 97.69 85 LYS A N 1
ATOM 672 C CA . LYS A 1 85 ? -12.504 4.922 -5.271 1.00 97.69 85 LYS A CA 1
ATOM 673 C C . LYS A 1 85 ? -12.068 3.458 -5.361 1.00 97.69 85 LYS A C 1
ATOM 675 O O . LYS A 1 85 ? -12.854 2.619 -5.791 1.00 97.69 85 LYS A O 1
ATOM 680 N N . CYS A 1 86 ? -10.855 3.146 -4.896 1.00 97.88 86 CYS A N 1
ATOM 681 C CA . CYS A 1 86 ? -10.380 1.769 -4.779 1.00 97.88 86 CYS A CA 1
ATOM 682 C C . CYS A 1 86 ? -11.274 0.939 -3.850 1.00 97.88 86 CYS A C 1
ATOM 684 O O . CYS A 1 86 ? -11.735 -0.123 -4.255 1.00 97.88 86 CYS A O 1
ATOM 686 N N . LEU A 1 87 ? -11.575 1.445 -2.647 1.00 97.38 87 LEU A N 1
ATOM 687 C CA . LEU A 1 87 ? -12.449 0.762 -1.690 1.00 97.38 87 LEU A CA 1
ATOM 688 C C . LEU A 1 87 ? -13.852 0.534 -2.263 1.00 97.38 87 LEU A C 1
ATOM 690 O O . LEU A 1 87 ? -14.338 -0.589 -2.235 1.00 97.38 87 LEU A O 1
ATOM 694 N N . SER A 1 88 ? -14.465 1.567 -2.845 1.00 96.69 88 SER A N 1
ATOM 695 C CA . SER A 1 88 ? -15.807 1.475 -3.433 1.00 96.69 88 SER A CA 1
ATOM 696 C C . SER A 1 88 ? -15.887 0.431 -4.553 1.00 96.69 88 SER A C 1
ATOM 698 O O . SER A 1 88 ? -16.869 -0.299 -4.654 1.00 96.69 88 SER A O 1
ATOM 700 N N . ALA A 1 89 ? -14.835 0.295 -5.366 1.00 96.75 89 ALA A N 1
ATOM 701 C CA . ALA A 1 89 ? -14.773 -0.733 -6.402 1.00 96.75 89 ALA A CA 1
ATOM 702 C C . ALA A 1 89 ? -14.565 -2.158 -5.856 1.00 96.75 89 ALA A C 1
ATOM 704 O O . ALA A 1 89 ? -14.829 -3.122 -6.574 1.00 96.75 89 ALA A O 1
ATOM 705 N N . LEU A 1 90 ? -14.092 -2.309 -4.614 1.00 95.38 90 LEU A N 1
ATOM 706 C CA . LEU A 1 90 ? -14.015 -3.606 -3.935 1.00 95.38 90 LEU A CA 1
ATOM 707 C C . LEU A 1 90 ? -15.368 -4.033 -3.342 1.00 95.38 90 LEU A C 1
ATOM 709 O O . LEU A 1 90 ? -15.565 -5.227 -3.112 1.00 95.38 90 LEU A O 1
ATOM 713 N N . GLY A 1 91 ? -16.281 -3.087 -3.099 1.00 94.00 91 GLY A N 1
ATOM 714 C CA . GLY A 1 91 ? -17.599 -3.310 -2.500 1.00 94.00 91 GLY A CA 1
ATOM 715 C C . GLY A 1 91 ? -17.924 -2.282 -1.413 1.00 94.00 91 GLY A C 1
ATOM 716 O O . GLY A 1 91 ? -17.184 -1.319 -1.225 1.00 94.00 91 GLY A O 1
ATOM 717 N N . ASN A 1 92 ? -19.028 -2.491 -0.689 1.00 79.69 92 ASN A N 1
ATOM 718 C CA . ASN A 1 92 ? -19.552 -1.503 0.265 1.00 79.69 92 ASN A CA 1
ATOM 719 C C . ASN A 1 92 ? -19.709 -2.012 1.715 1.00 79.69 92 ASN A C 1
ATOM 721 O O . ASN A 1 92 ? -20.128 -1.238 2.566 1.00 79.69 92 ASN A O 1
ATOM 725 N N . ASP A 1 93 ? -19.299 -3.245 2.035 1.00 85.88 93 ASP A N 1
ATOM 726 C CA . ASP A 1 93 ? -19.545 -3.868 3.348 1.00 85.88 93 ASP A CA 1
ATOM 727 C C . ASP A 1 93 ? -18.259 -4.429 3.966 1.00 85.88 93 ASP A C 1
ATOM 729 O O . ASP A 1 93 ? -18.010 -5.636 3.983 1.00 85.88 93 ASP A O 1
ATOM 733 N N . PHE A 1 94 ? -17.405 -3.537 4.467 1.00 93.00 94 PHE A N 1
ATOM 734 C CA . PHE A 1 94 ? -16.160 -3.916 5.132 1.00 93.00 94 PHE A CA 1
ATOM 735 C C . PHE A 1 94 ? -16.242 -3.642 6.627 1.00 93.00 94 PHE A C 1
ATOM 737 O O . PHE A 1 94 ? -16.388 -2.497 7.044 1.00 93.00 94 PHE A O 1
ATOM 744 N N . HIS A 1 95 ? -16.060 -4.683 7.443 1.00 92.25 95 HIS A N 1
ATOM 745 C CA . HIS A 1 95 ? -15.938 -4.530 8.897 1.00 92.25 95 HIS A CA 1
ATOM 746 C C . HIS A 1 95 ? -14.719 -3.672 9.283 1.00 92.25 95 HIS A C 1
ATOM 748 O O . HIS A 1 95 ? -14.728 -2.962 10.285 1.00 92.25 95 HIS A O 1
ATOM 754 N N . ARG A 1 96 ? -13.648 -3.745 8.485 1.00 95.19 96 ARG A N 1
ATOM 755 C CA . ARG A 1 96 ? -12.401 -3.014 8.702 1.00 95.19 96 ARG A CA 1
ATOM 756 C C . ARG A 1 96 ? -11.717 -2.736 7.371 1.00 95.19 96 ARG A C 1
ATOM 758 O O . ARG A 1 96 ? -11.712 -3.590 6.488 1.00 95.19 96 ARG A O 1
ATOM 765 N N . VAL A 1 97 ? -11.075 -1.574 7.269 1.00 97.81 97 VAL A N 1
ATOM 766 C CA . VAL A 1 97 ? -10.201 -1.224 6.146 1.00 97.81 97 VAL A CA 1
ATOM 767 C C . VAL A 1 97 ? -8.775 -1.049 6.656 1.00 97.81 97 VAL A C 1
ATOM 769 O O . VAL A 1 97 ? -8.522 -0.242 7.552 1.00 97.81 97 VAL A O 1
ATOM 772 N N . VAL A 1 98 ? -7.854 -1.824 6.083 1.00 98.31 98 VAL A N 1
ATOM 773 C CA . VAL A 1 98 ? -6.416 -1.779 6.366 1.00 98.31 98 VAL A CA 1
ATOM 774 C C . VAL A 1 98 ? -5.697 -1.319 5.107 1.00 98.31 98 VAL A C 1
ATOM 776 O O . VAL A 1 98 ? -5.881 -1.900 4.039 1.00 98.31 98 VAL A O 1
ATOM 779 N N . TYR A 1 99 ? -4.861 -0.294 5.226 1.00 98.50 99 TYR A N 1
ATOM 780 C CA . TYR A 1 99 ? -4.006 0.169 4.141 1.00 98.50 99 TYR A CA 1
ATOM 781 C C . TYR A 1 99 ? -2.540 -0.081 4.471 1.00 98.50 99 TYR A C 1
ATOM 783 O O . TYR A 1 99 ? -2.077 0.193 5.579 1.00 98.50 99 TYR A O 1
ATOM 791 N N . VAL A 1 100 ? -1.802 -0.568 3.477 1.00 98.50 100 VAL A N 1
ATOM 792 C CA . VAL A 1 100 ? -0.374 -0.858 3.591 1.00 98.50 100 VAL A CA 1
ATOM 793 C C . VAL A 1 100 ? 0.388 0.087 2.672 1.00 98.50 100 VAL A C 1
ATOM 795 O O . VAL A 1 100 ? 0.146 0.101 1.467 1.00 98.50 100 VAL A O 1
ATOM 798 N N . GLY A 1 101 ? 1.302 0.879 3.232 1.00 97.69 101 GLY A N 1
ATOM 799 C CA . GLY A 1 101 ? 2.049 1.894 2.484 1.00 97.69 101 GLY A CA 1
ATOM 800 C C . GLY A 1 101 ? 3.466 2.090 3.007 1.00 97.69 101 GLY A C 1
ATOM 801 O O . GLY A 1 101 ? 3.799 1.668 4.112 1.00 97.69 101 GLY A O 1
ATOM 802 N N . ASP A 1 102 ? 4.318 2.725 2.208 1.00 97.44 102 ASP A N 1
ATOM 803 C CA . ASP A 1 102 ? 5.750 2.890 2.493 1.00 97.44 102 ASP 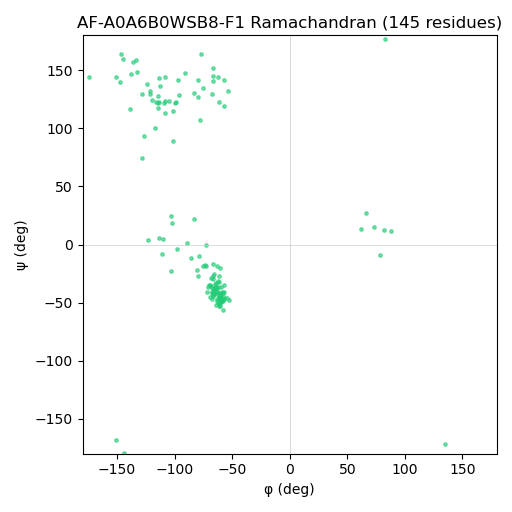A CA 1
ATOM 804 C C . ASP A 1 102 ? 6.150 4.353 2.748 1.00 97.44 102 ASP A C 1
ATOM 806 O O . ASP A 1 102 ? 7.335 4.676 2.878 1.00 97.44 102 ASP A O 1
ATOM 810 N N . ALA A 1 103 ? 5.176 5.263 2.800 1.00 96.31 103 ALA A N 1
ATOM 811 C CA . ALA A 1 103 ? 5.445 6.685 2.858 1.00 96.31 103 ALA A CA 1
ATOM 812 C C . ALA A 1 103 ? 4.585 7.453 3.863 1.00 96.31 103 ALA A C 1
ATOM 814 O O . ALA A 1 103 ? 3.478 7.070 4.227 1.00 96.31 103 ALA A O 1
ATOM 815 N N . VAL A 1 104 ? 5.102 8.610 4.281 1.00 97.25 104 VAL A N 1
ATOM 816 C CA . VAL A 1 104 ? 4.449 9.472 5.278 1.00 97.25 104 VAL A CA 1
ATOM 817 C C . VAL A 1 104 ? 3.106 10.010 4.775 1.00 97.25 104 VAL A C 1
ATOM 819 O O . VAL A 1 104 ? 2.173 10.155 5.558 1.00 97.25 104 VAL A O 1
ATOM 822 N N . TRP A 1 105 ? 2.970 10.255 3.469 1.00 95.25 105 TRP A N 1
ATOM 823 C CA . TRP A 1 105 ? 1.690 10.668 2.887 1.00 95.25 105 TRP A CA 1
ATOM 824 C C . TRP A 1 105 ? 0.620 9.569 2.971 1.00 95.25 105 TRP A C 1
ATOM 826 O O . TRP A 1 105 ? -0.562 9.896 3.016 1.00 95.25 105 TRP A O 1
ATOM 836 N N . ASP A 1 106 ? 1.001 8.286 3.041 1.00 97.62 106 ASP A N 1
ATOM 837 C CA . ASP A 1 106 ? 0.045 7.195 3.247 1.00 97.62 106 ASP A CA 1
ATOM 838 C C . ASP A 1 106 ? -0.489 7.209 4.685 1.00 97.62 106 ASP A C 1
ATOM 840 O O . ASP A 1 106 ? -1.696 7.112 4.873 1.00 97.62 106 ASP A O 1
ATOM 844 N N . ILE A 1 107 ? 0.378 7.459 5.680 1.00 98.06 107 ILE A N 1
ATOM 845 C CA . ILE A 1 107 ? -0.022 7.670 7.088 1.00 98.06 107 ILE A CA 1
ATOM 846 C C . ILE A 1 107 ? -1.014 8.834 7.198 1.00 98.06 107 ILE A C 1
ATOM 848 O O . ILE A 1 107 ? -2.024 8.760 7.894 1.00 98.06 107 ILE A O 1
ATOM 852 N N . GLN A 1 108 ? -0.724 9.945 6.518 1.00 97.94 108 GLN A N 1
ATOM 853 C CA . GLN A 1 108 ? -1.598 11.117 6.541 1.00 97.94 108 GLN A CA 1
ATOM 854 C C . GLN A 1 108 ? -2.959 10.818 5.902 1.00 97.94 108 GLN A C 1
ATOM 856 O O . GLN A 1 108 ? -3.988 11.230 6.438 1.00 97.94 108 GLN A O 1
ATOM 861 N N . ALA A 1 109 ? -2.976 10.103 4.776 1.00 98.06 109 ALA A N 1
ATOM 862 C CA . ALA A 1 109 ? -4.205 9.753 4.076 1.00 98.06 109 ALA A CA 1
ATOM 863 C C . ALA A 1 109 ? -5.073 8.779 4.887 1.00 98.06 109 ALA A C 1
ATOM 865 O O . ALA A 1 109 ? -6.274 9.010 5.026 1.00 98.06 109 ALA A O 1
ATOM 866 N N . THR A 1 110 ? -4.482 7.743 5.490 1.00 98.25 110 THR A N 1
ATOM 867 C CA . THR A 1 110 ? -5.221 6.804 6.347 1.00 98.25 110 THR A CA 1
ATOM 868 C C . THR A 1 110 ? -5.756 7.463 7.604 1.00 98.25 110 THR A C 1
ATOM 870 O O . THR A 1 110 ? -6.907 7.220 7.958 1.00 98.25 110 THR A O 1
ATOM 873 N N . LYS A 1 111 ? -4.990 8.370 8.224 1.00 98.06 111 LYS A N 1
ATOM 874 C CA . LYS A 1 111 ? -5.468 9.159 9.366 1.00 98.06 111 LYS A CA 1
ATOM 875 C C . LYS A 1 111 ? -6.698 9.998 9.009 1.00 98.06 111 LYS A C 1
ATOM 877 O O . LYS A 1 111 ? -7.637 10.044 9.794 1.00 98.06 111 LYS A O 1
ATOM 882 N N . LYS A 1 112 ? -6.721 10.636 7.831 1.00 98.19 112 LYS A N 1
ATOM 883 C CA . LYS A 1 112 ? -7.898 11.389 7.347 1.00 98.19 112 LYS A CA 1
ATOM 884 C C . LYS A 1 112 ? -9.112 10.490 7.098 1.00 98.19 112 LYS A C 1
ATOM 886 O O . LYS A 1 112 ? -10.239 10.932 7.279 1.00 98.19 112 LYS A O 1
ATOM 891 N N . LEU A 1 113 ? -8.875 9.257 6.657 1.00 97.75 113 LEU A N 1
ATOM 892 C CA . LEU A 1 113 ? -9.914 8.277 6.337 1.00 97.75 113 LEU A CA 1
ATOM 893 C C . LEU A 1 113 ? -10.389 7.456 7.544 1.00 97.75 113 LEU A C 1
ATOM 895 O O . LEU A 1 113 ? -11.382 6.744 7.429 1.00 97.75 113 LEU A O 1
ATOM 899 N N . GLY A 1 114 ? -9.684 7.522 8.677 1.00 97.50 114 GLY A N 1
ATOM 900 C CA . GLY A 1 114 ? -9.935 6.649 9.825 1.00 97.50 114 GLY A CA 1
ATOM 901 C C . GLY A 1 114 ? -9.627 5.174 9.540 1.00 97.50 114 GLY A C 1
ATOM 902 O O . GLY A 1 114 ? -10.251 4.295 10.124 1.00 97.50 114 GLY A O 1
ATOM 903 N N . TRP A 1 115 ? -8.713 4.884 8.609 1.00 98.00 115 TRP A N 1
ATOM 904 C CA . TRP A 1 115 ? -8.338 3.512 8.249 1.00 98.00 115 TRP A CA 1
ATOM 905 C C . TRP A 1 115 ? -7.164 3.021 9.091 1.00 98.00 115 TRP A C 1
ATOM 907 O O . TRP A 1 115 ? -6.264 3.795 9.426 1.00 98.00 115 TRP A O 1
ATOM 917 N N . HIS A 1 116 ? -7.134 1.718 9.371 1.00 98.38 116 HIS A N 1
ATOM 918 C CA . HIS A 1 116 ? -5.975 1.088 9.992 1.00 98.38 116 HIS A CA 1
ATOM 919 C C . HIS A 1 116 ? -4.788 1.123 9.016 1.00 98.38 116 HIS A C 1
ATOM 921 O O . HIS A 1 116 ? -4.959 0.933 7.807 1.00 98.38 116 HIS A O 1
ATOM 927 N N . PHE A 1 117 ? -3.581 1.372 9.524 1.00 98.56 117 PHE A N 1
ATOM 928 C CA . PHE A 1 117 ? -2.387 1.535 8.699 1.00 98.56 117 PHE A CA 1
ATOM 929 C C . PHE A 1 117 ? -1.246 0.635 9.158 1.00 98.56 117 PHE A C 1
ATOM 931 O O . PHE A 1 117 ? -0.847 0.683 10.319 1.00 98.56 117 PHE A O 1
ATOM 938 N N . ILE A 1 118 ? -0.667 -0.096 8.205 1.00 98.69 118 ILE A N 1
ATOM 939 C CA . ILE A 1 118 ? 0.572 -0.853 8.391 1.00 98.69 118 ILE A CA 1
ATOM 940 C C . ILE A 1 118 ? 1.647 -0.230 7.500 1.00 98.69 118 ILE A C 1
ATOM 942 O O . ILE A 1 118 ? 1.536 -0.220 6.271 1.00 98.69 118 ILE A O 1
ATOM 946 N N . GLY A 1 119 ? 2.707 0.284 8.115 1.00 98.44 119 GLY A N 1
ATOM 947 C CA . GLY A 1 119 ? 3.863 0.801 7.393 1.00 98.44 119 GLY A CA 1
ATOM 948 C C . GLY A 1 119 ? 4.786 -0.318 6.923 1.00 98.44 119 GLY A C 1
ATOM 949 O O . GLY A 1 119 ? 5.028 -1.276 7.655 1.00 98.44 119 GLY A O 1
ATOM 950 N N . VAL A 1 120 ? 5.357 -0.184 5.725 1.00 98.31 120 VAL A N 1
ATOM 951 C CA . VAL A 1 120 ? 6.355 -1.130 5.212 1.00 98.31 120 VAL A CA 1
ATOM 952 C C . VAL A 1 120 ? 7.666 -0.448 4.820 1.00 98.31 120 VAL A C 1
ATOM 954 O O . VAL A 1 120 ? 7.689 0.590 4.160 1.00 98.31 120 VAL A O 1
ATOM 957 N N . GLY A 1 121 ? 8.786 -1.078 5.166 1.00 97.12 121 GLY A N 1
ATOM 958 C CA . GLY A 1 121 ? 10.116 -0.695 4.708 1.00 97.12 121 GLY A CA 1
ATOM 959 C C . GLY A 1 121 ? 10.785 0.435 5.491 1.00 97.12 121 GLY A C 1
ATOM 960 O O . GLY A 1 121 ? 10.196 1.052 6.383 1.00 97.12 121 GLY A O 1
ATOM 961 N N . PRO A 1 122 ? 12.038 0.752 5.132 1.00 96.62 122 PRO A N 1
ATOM 962 C CA . PRO A 1 122 ? 12.935 1.528 5.986 1.00 96.62 122 PRO A CA 1
ATOM 963 C C . PRO A 1 122 ? 12.477 2.977 6.175 1.00 96.62 122 PRO A C 1
ATOM 965 O O . PRO A 1 122 ? 12.737 3.589 7.208 1.00 96.62 122 PRO A O 1
ATOM 968 N N . ARG A 1 123 ? 11.737 3.530 5.205 1.00 96.56 123 ARG A N 1
ATOM 969 C CA . ARG A 1 123 ? 11.242 4.916 5.229 1.00 96.56 123 ARG A CA 1
ATOM 970 C C . ARG A 1 123 ? 10.306 5.205 6.400 1.00 96.56 123 ARG A C 1
ATOM 972 O O . ARG A 1 123 ? 10.227 6.365 6.823 1.00 96.56 123 ARG A O 1
ATOM 979 N N . LEU A 1 124 ? 9.610 4.181 6.894 1.00 97.69 124 LEU A N 1
ATOM 980 C CA . LEU A 1 124 ? 8.610 4.281 7.957 1.00 97.69 124 LEU A CA 1
ATOM 981 C C . LEU A 1 124 ? 9.046 3.658 9.282 1.00 97.69 124 LEU A C 1
ATOM 983 O O . LEU A 1 124 ? 8.263 3.659 10.231 1.00 97.69 124 LEU A O 1
ATOM 987 N N . LYS A 1 125 ? 10.288 3.176 9.381 1.00 97.25 125 LYS A N 1
ATOM 988 C CA . LYS A 1 125 ? 10.803 2.595 10.619 1.00 97.25 125 LYS A CA 1
ATOM 989 C C . LYS A 1 125 ? 10.693 3.611 11.761 1.00 97.25 125 LYS A C 1
ATOM 991 O O . LYS A 1 125 ? 11.257 4.700 11.676 1.00 97.25 125 LYS A O 1
ATOM 996 N N . GLY A 1 126 ? 9.931 3.257 12.798 1.00 97.06 126 GLY A N 1
ATOM 997 C CA . GLY A 1 126 ? 9.671 4.112 13.963 1.00 97.06 126 GLY A CA 1
ATOM 998 C C . GLY A 1 126 ? 8.715 5.290 13.722 1.00 97.06 126 GLY A C 1
ATOM 999 O O . GLY A 1 126 ? 8.688 6.205 14.537 1.00 97.06 126 GLY A O 1
ATOM 1000 N N . LYS A 1 127 ? 7.956 5.310 12.615 1.00 97.25 127 LYS A N 1
ATOM 1001 C CA . LYS A 1 127 ? 7.046 6.424 12.263 1.00 97.25 127 LYS A CA 1
ATOM 1002 C C . LYS A 1 127 ? 5.558 6.085 12.348 1.00 97.25 127 LYS A C 1
ATOM 1004 O O . LYS A 1 127 ? 4.729 6.977 12.185 1.00 97.25 127 LYS A O 1
ATOM 1009 N N . CYS A 1 128 ? 5.214 4.821 12.564 1.00 96.81 128 CYS A N 1
ATOM 1010 C CA . CYS A 1 128 ? 3.842 4.349 12.720 1.00 96.81 128 CYS A CA 1
ATOM 1011 C C . CYS A 1 128 ? 3.791 3.201 13.731 1.00 96.81 128 CYS A C 1
ATOM 1013 O O . CYS A 1 128 ? 4.812 2.576 14.012 1.00 96.81 128 CYS A O 1
ATOM 1015 N N . GLU A 1 129 ? 2.602 2.959 14.278 1.00 96.62 129 GLU A N 1
ATOM 1016 C CA . GLU A 1 129 ? 2.352 1.951 15.313 1.00 96.62 129 GLU A CA 1
ATOM 1017 C C . GLU A 1 129 ? 2.618 0.528 14.806 1.00 96.62 129 GLU A C 1
ATOM 1019 O O . GLU A 1 129 ? 3.413 -0.206 15.389 1.00 96.62 129 GLU A O 1
ATOM 1024 N N . PHE A 1 130 ? 2.019 0.171 13.668 1.00 98.44 130 PHE A N 1
ATOM 1025 C CA . PHE A 1 130 ? 2.240 -1.109 13.004 1.00 98.44 130 PHE A CA 1
ATOM 10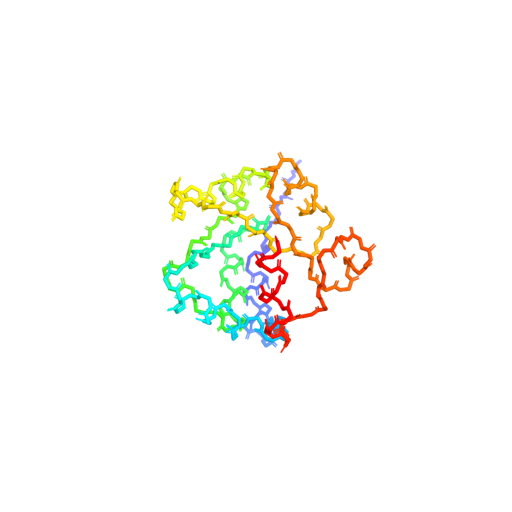26 C C . PHE A 1 130 ? 3.232 -0.928 11.858 1.00 98.44 130 PHE A C 1
ATOM 1028 O O . PHE A 1 130 ? 3.009 -0.124 10.947 1.00 98.44 130 PHE A O 1
ATOM 1035 N N . TRP A 1 131 ? 4.348 -1.656 11.905 1.00 98.38 131 TRP A N 1
ATOM 1036 C CA . TRP A 1 131 ? 5.420 -1.548 10.919 1.00 98.38 131 TRP A CA 1
ATOM 1037 C C . TRP A 1 131 ? 6.133 -2.883 10.691 1.00 98.38 131 TRP A C 1
ATOM 1039 O O . TRP A 1 131 ? 6.439 -3.602 11.643 1.00 98.38 131 TRP A O 1
ATOM 1049 N N . VAL A 1 132 ? 6.467 -3.173 9.432 1.00 98.12 132 VAL A N 1
ATOM 1050 C CA . VAL A 1 132 ? 7.311 -4.308 9.029 1.00 98.12 132 VAL A CA 1
ATOM 1051 C C . VAL A 1 132 ? 8.386 -3.869 8.031 1.00 98.12 132 VAL A C 1
ATOM 1053 O O . VAL A 1 132 ? 8.176 -2.970 7.221 1.00 98.12 132 VAL A O 1
ATOM 1056 N N . GLU A 1 133 ? 9.553 -4.511 8.040 1.00 97.75 133 GLU A N 1
ATOM 1057 C CA . GLU A 1 133 ? 10.609 -4.233 7.049 1.00 97.75 133 GLU A CA 1
ATOM 1058 C C . GLU A 1 133 ? 10.184 -4.692 5.635 1.00 97.75 133 GLU A C 1
ATOM 1060 O O . GLU A 1 133 ? 10.267 -3.959 4.636 1.00 97.75 133 GLU A O 1
ATOM 1065 N N . ASP A 1 134 ? 9.661 -5.913 5.572 1.00 97.62 134 ASP A N 1
ATOM 1066 C CA . ASP A 1 134 ? 9.112 -6.571 4.393 1.00 97.62 134 ASP A CA 1
ATOM 1067 C C . ASP A 1 134 ? 8.012 -7.569 4.808 1.00 97.62 134 ASP A C 1
ATOM 1069 O O . ASP A 1 134 ? 7.549 -7.559 5.948 1.00 97.62 134 ASP A O 1
ATOM 1073 N N . TYR A 1 135 ? 7.571 -8.421 3.883 1.00 97.69 135 TYR A N 1
ATOM 1074 C CA . TYR A 1 135 ? 6.466 -9.358 4.092 1.00 97.69 135 TYR A CA 1
ATOM 1075 C C . TYR A 1 135 ? 6.938 -10.796 4.356 1.00 97.69 135 TYR A C 1
ATOM 1077 O O . TYR A 1 135 ? 6.172 -11.742 4.183 1.00 97.69 135 TYR A O 1
ATOM 1085 N N . SER A 1 136 ? 8.204 -10.996 4.739 1.00 96.81 136 SER A N 1
ATOM 1086 C CA . SER A 1 136 ? 8.768 -12.337 4.951 1.00 96.81 136 SER A CA 1
ATOM 1087 C C . SER A 1 136 ? 8.138 -13.067 6.140 1.00 96.81 136 SER A C 1
ATOM 1089 O O . SER A 1 136 ? 8.080 -14.293 6.140 1.00 96.81 136 SER A O 1
ATOM 1091 N N . ASN A 1 137 ? 7.679 -12.334 7.159 1.00 96.56 137 ASN A N 1
ATOM 1092 C CA . ASN A 1 137 ? 7.060 -12.903 8.353 1.00 96.56 137 ASN A CA 1
ATOM 1093 C C . ASN A 1 137 ? 5.530 -12.781 8.269 1.00 96.56 137 ASN A C 1
ATOM 1095 O O . ASN A 1 137 ? 4.949 -11.789 8.713 1.00 96.56 137 ASN A O 1
ATOM 1099 N N . TYR A 1 138 ? 4.897 -13.797 7.676 1.00 95.81 138 TYR A N 1
ATOM 1100 C CA . TYR A 1 138 ? 3.452 -13.834 7.439 1.00 95.81 138 TYR A CA 1
ATOM 1101 C C . TYR A 1 138 ? 2.644 -13.692 8.736 1.00 95.81 138 TYR A C 1
ATOM 1103 O O . TYR A 1 138 ? 1.769 -12.836 8.813 1.00 95.81 138 TYR A O 1
ATOM 1111 N N . ASP A 1 139 ? 2.977 -14.453 9.780 1.00 96.94 139 ASP A N 1
ATOM 1112 C CA . ASP A 1 139 ? 2.209 -14.457 11.034 1.00 96.94 139 ASP A CA 1
ATOM 1113 C C . ASP A 1 139 ? 2.269 -13.110 11.756 1.00 96.94 139 ASP A C 1
ATOM 1115 O O . ASP A 1 139 ? 1.289 -12.643 12.336 1.00 96.94 139 ASP A O 1
ATOM 1119 N N . THR A 1 140 ? 3.422 -12.442 11.707 1.00 97.06 140 THR A N 1
ATOM 1120 C CA . THR A 1 140 ? 3.560 -11.093 12.263 1.00 97.06 140 THR A CA 1
ATOM 1121 C C . THR A 1 140 ? 2.727 -10.089 11.480 1.00 97.06 140 THR A C 1
ATOM 1123 O O . THR A 1 140 ? 2.023 -9.297 12.099 1.00 97.06 140 THR A O 1
ATOM 1126 N N . PHE A 1 141 ? 2.739 -10.159 10.147 1.00 97.88 141 PHE A N 1
ATOM 1127 C CA . PHE A 1 141 ? 1.888 -9.305 9.322 1.00 97.88 141 PHE A CA 1
ATOM 1128 C C . PHE A 1 141 ? 0.394 -9.537 9.610 1.00 97.88 141 PHE A C 1
ATOM 1130 O O . PHE A 1 141 ? -0.344 -8.574 9.797 1.00 97.88 141 PHE A O 1
ATOM 1137 N N . MET A 1 142 ? -0.047 -10.795 9.720 1.00 97.69 142 MET A N 1
ATOM 1138 C CA . MET A 1 142 ? -1.449 -11.122 10.009 1.00 97.69 142 MET A CA 1
ATOM 1139 C C . MET A 1 142 ? -1.894 -10.631 11.390 1.00 97.69 142 MET A C 1
ATOM 1141 O O . MET A 1 142 ? -2.982 -10.077 11.509 1.00 97.69 142 MET A O 1
ATOM 1145 N N . ARG A 1 143 ? -1.038 -10.738 12.419 1.00 98.00 143 ARG A N 1
ATOM 1146 C CA . ARG A 1 143 ? -1.329 -10.162 13.745 1.00 98.00 143 ARG A CA 1
ATOM 1147 C C . ARG A 1 143 ? -1.553 -8.654 13.687 1.00 98.00 143 ARG A C 1
ATOM 1149 O O . ARG A 1 143 ? -2.465 -8.166 14.339 1.00 98.00 143 ARG A O 1
ATOM 1156 N N . MET A 1 144 ? -0.753 -7.928 12.905 1.00 97.75 144 MET A N 1
ATOM 1157 C CA . MET A 1 144 ? -0.948 -6.485 12.715 1.00 97.75 144 MET A CA 1
ATOM 1158 C C . MET A 1 144 ? -2.239 -6.192 11.947 1.00 97.75 144 MET A C 1
ATOM 1160 O O . MET A 1 144 ? -2.979 -5.293 12.316 1.00 97.75 144 MET A O 1
ATOM 1164 N N . LEU A 1 145 ? -2.548 -6.987 10.920 1.00 96.31 145 LEU A N 1
ATOM 1165 C CA . LEU A 1 145 ? -3.768 -6.843 10.121 1.00 96.31 145 LEU A CA 1
ATOM 1166 C C . LEU A 1 145 ? -5.051 -7.038 10.956 1.00 96.31 145 LEU A C 1
ATOM 1168 O O . LEU A 1 145 ? -6.076 -6.406 10.679 1.00 96.31 145 LEU A O 1
ATOM 1172 N N . HIS A 1 146 ? -4.993 -7.882 11.991 1.00 95.69 146 HIS A N 1
ATOM 1173 C CA . HIS A 1 146 ? -6.111 -8.198 12.891 1.00 95.69 146 HIS A CA 1
ATOM 1174 C C . HIS A 1 146 ? -6.132 -7.424 14.215 1.00 95.69 146 HIS A C 1
ATOM 1176 O O . HIS A 1 146 ? -7.110 -7.565 14.945 1.00 95.69 146 HIS A O 1
ATOM 1182 N N . ALA A 1 147 ? -5.126 -6.593 14.508 1.00 92.19 147 ALA A N 1
ATOM 1183 C CA . ALA A 1 147 ? -5.108 -5.706 15.680 1.00 92.19 147 ALA A CA 1
ATOM 1184 C C . ALA A 1 147 ? -6.197 -4.632 15.562 1.00 92.19 147 ALA A C 1
ATOM 1186 O O . ALA A 1 147 ? -7.154 -4.619 16.362 1.00 92.19 147 ALA A O 1
#

pLDDT: mean 91.63, std 11.48, range [37.41, 98.69]

Foldseek 3Di:
DDDDDDPPQVVLVVCVVVVHDQAAFPCPQVLVVVQVVDPLDADAAQEQADPNSVVVSCVSNPHDCVPHHYFYVVNPNDRLVSVVVSVVVSHDDDPAAEDEEADPVVVVSCVVVVHHYAHEADRCVVPDDHYDNGCNDPVSVVVSVVD

Nearest PDB structures (foldseek):
  6f2x-assembly1_A  TM=7.196E-01  e=8.183E-03  Mycobacterium tuberculosis H37Rv
  3hb1-assembly2_B  TM=6.821E-01  e=1.450E-01  Homo sapiens
  7f8h-assembly1_B  TM=5.635E-01  e=7.067E-02  Homo sapiens
  3geb-assembly3_C  TM=6.196E-01  e=5.016E-01  Homo sapiens
  1oft-assembly1_A  TM=4.174E-01  e=1.523E+00  Pseudomonas aeruginosa

Mean predicted aligned error: 4.56 Å

Radius of gyration: 16.22 Å; Cα contacts (8 Å, |Δi|>4): 185; chains: 1; bounding box: 36×46×43 Å